Protein AF-A0A6C0HGW9-F1 (afdb_monomer_lite)

Foldseek 3Di:
DDDDDDPDDDPDDPVVVVVVVVLVVLLVVLVVLAVDDSVRSSVVCVVLVSPSVLSSCVRVVHDSPPVVPPVPPQDPVNVVVVVVVVVVVVVVVVVVVVVVVVVVVVVVVVVVVVVVVVVVVVVVVVVVVVVVDDDDDDDDDDDDDDPPPDPDPDDDDDDDPDDDDD

Structure (mmCIF, N/CA/C/O backbone):
data_AF-A0A6C0HGW9-F1
#
_entry.id   AF-A0A6C0HGW9-F1
#
loop_
_atom_site.group_PDB
_atom_site.id
_atom_site.type_symbol
_atom_site.label_atom_id
_atom_site.label_alt_id
_atom_site.label_comp_id
_atom_site.label_asym_id
_atom_site.label_entity_id
_atom_site.label_seq_id
_atom_site.pdbx_PDB_ins_code
_atom_site.Cartn_x
_atom_site.Cartn_y
_atom_site.Cartn_z
_atom_site.occupancy
_atom_site.B_iso_or_equiv
_atom_site.auth_seq_id
_atom_site.auth_comp_id
_atom_site.auth_asym_id
_atom_site.auth_atom_id
_atom_site.pdbx_PDB_model_num
ATOM 1 N N . MET A 1 1 ? -55.243 21.181 -10.530 1.00 42.62 1 MET A N 1
ATOM 2 C CA . MET A 1 1 ? -53.885 21.719 -10.764 1.00 42.62 1 MET A CA 1
ATOM 3 C C . MET A 1 1 ? -52.992 20.664 -10.181 1.00 42.62 1 MET A C 1
ATOM 5 O O . MET A 1 1 ? -52.765 20.679 -8.982 1.00 42.62 1 MET A O 1
ATOM 9 N N . ASP A 1 2 ? -52.651 19.679 -11.001 1.00 40.34 2 ASP A N 1
ATOM 10 C CA . ASP A 1 2 ? -52.053 18.441 -10.525 1.00 40.34 2 ASP A CA 1
ATOM 11 C C . ASP A 1 2 ? -50.609 18.381 -10.990 1.00 40.34 2 ASP A C 1
ATOM 13 O O . ASP A 1 2 ? -50.272 18.582 -12.159 1.00 40.34 2 ASP A O 1
ATOM 17 N N . GLU A 1 3 ? -49.779 18.236 -9.973 1.00 44.38 3 GLU A N 1
ATOM 18 C CA . GLU A 1 3 ? -48.349 18.421 -9.932 1.00 44.38 3 GLU A CA 1
ATOM 19 C C . GLU A 1 3 ? -47.648 17.324 -10.735 1.00 44.38 3 GLU A C 1
ATOM 21 O O . GLU A 1 3 ? -47.784 16.127 -10.484 1.00 44.38 3 GLU A O 1
ATOM 26 N N . LYS A 1 4 ? -46.890 17.752 -11.742 1.00 46.84 4 LYS A N 1
ATOM 27 C CA . LYS A 1 4 ? -46.019 16.902 -12.543 1.00 46.84 4 LYS A CA 1
ATOM 28 C C . LYS A 1 4 ? -44.744 16.628 -11.743 1.00 46.84 4 LYS A C 1
ATOM 30 O O . LYS A 1 4 ? -43.786 17.386 -11.849 1.00 46.84 4 LYS A O 1
ATOM 35 N N . THR A 1 5 ? -44.706 15.546 -10.973 1.00 37.22 5 THR A N 1
ATOM 36 C CA . THR A 1 5 ? -43.445 15.003 -10.449 1.00 37.22 5 THR A CA 1
ATOM 37 C C . THR A 1 5 ? -42.914 13.953 -11.420 1.00 37.22 5 THR A C 1
ATOM 39 O O . THR A 1 5 ? -43.227 12.767 -11.367 1.00 37.22 5 THR A O 1
ATOM 42 N N . THR A 1 6 ? -42.110 14.429 -12.370 1.00 38.75 6 THR A N 1
ATOM 43 C CA . THR A 1 6 ? -41.232 13.585 -13.180 1.00 38.75 6 THR A CA 1
ATOM 44 C C . THR A 1 6 ? -40.223 12.917 -12.242 1.00 38.75 6 THR A C 1
ATOM 46 O O . THR A 1 6 ? -39.283 13.553 -11.772 1.00 38.75 6 THR A O 1
ATOM 49 N N . THR A 1 7 ? -40.419 11.635 -11.949 1.00 45.56 7 THR A N 1
ATOM 50 C CA . THR A 1 7 ? -39.423 10.773 -11.309 1.00 45.56 7 THR A CA 1
ATOM 51 C C . THR A 1 7 ? -38.348 10.405 -12.330 1.00 45.56 7 THR A C 1
ATOM 53 O O . THR A 1 7 ? -38.386 9.351 -12.963 1.00 45.56 7 THR A O 1
ATOM 56 N N . GLU A 1 8 ? -37.372 11.291 -12.519 1.00 44.34 8 GLU A N 1
ATOM 57 C CA . GLU A 1 8 ? -36.122 10.914 -13.175 1.00 44.34 8 GLU A CA 1
ATOM 58 C C . GLU A 1 8 ? -35.312 10.058 -12.197 1.00 44.34 8 GLU A C 1
ATOM 60 O O . GLU A 1 8 ? -34.816 10.546 -11.186 1.00 44.34 8 GLU A O 1
ATOM 65 N N . ASN A 1 9 ? -35.226 8.755 -12.470 1.00 55.56 9 ASN A N 1
ATOM 66 C CA . ASN A 1 9 ? -34.329 7.836 -11.777 1.00 55.56 9 ASN A CA 1
ATOM 67 C C . ASN A 1 9 ? -32.905 8.006 -12.338 1.00 55.56 9 ASN A C 1
ATOM 69 O O . ASN A 1 9 ? -32.648 7.526 -13.448 1.00 55.56 9 ASN A O 1
ATOM 73 N N . PRO A 1 10 ? -31.940 8.607 -11.616 1.00 61.59 10 PRO A N 1
ATOM 74 C CA . PRO A 1 10 ? -30.542 8.439 -11.967 1.00 61.59 10 PRO A CA 1
ATOM 75 C C . PRO A 1 10 ? -30.160 7.001 -11.614 1.00 61.59 10 PRO A C 1
ATOM 77 O O . PRO A 1 10 ? -30.260 6.575 -10.465 1.00 61.59 10 PRO A O 1
ATOM 80 N N . THR A 1 11 ? -29.749 6.220 -12.608 1.00 63.94 11 THR A N 1
ATOM 81 C CA . THR A 1 11 ? -29.260 4.860 -12.367 1.00 63.94 11 THR A CA 1
ATOM 82 C C . THR A 1 11 ? -27.917 4.983 -11.644 1.00 63.94 11 THR A C 1
ATOM 84 O O . THR A 1 11 ? -26.890 5.181 -12.289 1.00 63.94 11 THR A O 1
ATOM 87 N N . LEU A 1 12 ? -27.925 4.950 -10.304 1.00 62.34 12 LEU A N 1
ATOM 88 C CA . LEU A 1 12 ? -26.701 4.985 -9.497 1.00 62.34 12 LEU A CA 1
ATOM 89 C C . LEU A 1 12 ? -25.771 3.851 -9.935 1.00 62.34 12 LEU A C 1
ATOM 91 O O . LEU A 1 12 ? -26.236 2.745 -10.227 1.00 62.34 12 LEU A O 1
ATOM 95 N N . SER A 1 13 ? -24.462 4.099 -9.960 1.00 78.75 13 SER A N 1
ATOM 96 C CA . SER A 1 13 ? -23.492 3.072 -10.330 1.00 78.75 13 SER A CA 1
ATOM 97 C C . SER A 1 13 ? -23.573 1.878 -9.371 1.00 78.75 13 SER A C 1
ATOM 99 O O . SER A 1 13 ? -23.889 2.022 -8.188 1.00 78.75 13 SER A O 1
ATOM 101 N N . LEU A 1 14 ? -23.246 0.676 -9.856 1.00 80.38 14 LEU A N 1
ATOM 102 C CA . LEU A 1 14 ? -23.278 -0.557 -9.056 1.00 80.38 14 LEU A CA 1
ATOM 103 C C . LEU A 1 14 ? -22.515 -0.418 -7.724 1.00 80.38 14 LEU A C 1
ATOM 105 O O . LEU A 1 14 ? -22.950 -0.928 -6.692 1.00 80.38 14 LEU A O 1
ATOM 109 N N . LYS A 1 15 ? -21.396 0.314 -7.738 1.00 78.88 15 LYS A N 1
ATOM 110 C CA . LYS A 1 15 ? -20.574 0.574 -6.552 1.00 78.88 15 LYS A CA 1
ATOM 111 C C . LYS A 1 15 ? -21.299 1.455 -5.529 1.00 78.88 15 LYS A C 1
ATOM 113 O O . LYS A 1 15 ? -21.233 1.184 -4.333 1.00 78.88 15 LYS A O 1
ATOM 118 N N . GLU A 1 16 ? -22.010 2.480 -5.988 1.00 82.88 16 GLU A N 1
ATOM 119 C CA . GLU A 1 16 ? -22.795 3.365 -5.121 1.00 82.88 16 GLU A CA 1
ATOM 120 C C . GLU A 1 16 ? -24.008 2.638 -4.532 1.00 82.88 16 GLU A C 1
ATOM 122 O O . GLU A 1 16 ? -24.286 2.785 -3.344 1.00 82.88 16 GLU A O 1
ATOM 127 N N . GLN A 1 17 ? -24.672 1.780 -5.314 1.00 81.75 17 GLN A N 1
ATOM 128 C CA . GLN A 1 17 ? -25.779 0.949 -4.827 1.00 81.75 17 GLN A CA 1
ATOM 129 C C . GLN A 1 17 ? -25.323 -0.013 -3.721 1.00 81.75 17 GLN A C 1
ATOM 131 O O . GLN A 1 17 ? -25.972 -0.123 -2.682 1.00 81.75 17 GLN A O 1
ATOM 136 N N . GLN A 1 18 ? -24.174 -0.672 -3.899 1.00 85.50 18 GLN A N 1
ATOM 137 C CA . GLN A 1 18 ? -23.588 -1.542 -2.873 1.00 85.50 18 GLN A CA 1
ATOM 138 C C . GLN A 1 18 ? -23.264 -0.773 -1.589 1.00 85.50 18 GLN A C 1
ATOM 140 O O . GLN A 1 18 ? -23.532 -1.255 -0.488 1.00 85.50 18 GLN A O 1
ATOM 145 N N . GLN A 1 19 ? -22.722 0.438 -1.723 1.00 86.62 19 GLN A N 1
ATOM 146 C CA . GLN A 1 19 ? -22.378 1.280 -0.584 1.00 86.62 19 GLN A CA 1
ATOM 147 C C . GLN A 1 19 ? -23.621 1.782 0.163 1.00 86.62 19 GLN A C 1
ATOM 149 O O . GLN A 1 19 ? -23.614 1.816 1.395 1.00 86.62 19 GLN A O 1
ATOM 154 N N . LEU A 1 20 ? -24.689 2.116 -0.566 1.00 88.44 20 LEU A N 1
ATOM 155 C CA . LEU A 1 20 ? -25.975 2.507 0.004 1.00 88.44 20 LEU A CA 1
ATOM 156 C C . LEU A 1 20 ? -26.636 1.338 0.743 1.00 88.44 20 LEU A C 1
ATOM 158 O O . LEU A 1 20 ? -27.055 1.499 1.887 1.00 88.44 20 LEU A O 1
ATOM 162 N N . ASN A 1 21 ? -26.652 0.149 0.137 1.00 90.69 21 ASN A N 1
ATOM 163 C CA . ASN A 1 21 ? -27.185 -1.064 0.760 1.00 90.69 21 ASN A CA 1
ATOM 164 C C . ASN A 1 21 ? -26.429 -1.419 2.043 1.00 90.69 21 ASN A C 1
ATOM 166 O O . ASN A 1 21 ? -27.044 -1.725 3.062 1.00 90.69 21 ASN A O 1
ATOM 170 N N . TYR A 1 22 ? -25.098 -1.322 2.014 1.00 92.06 22 TYR A N 1
ATOM 171 C CA . TYR A 1 22 ? -24.269 -1.535 3.195 1.00 92.06 22 TYR A CA 1
ATOM 172 C C . TYR A 1 22 ? -24.590 -0.528 4.306 1.00 92.06 22 TYR A C 1
ATOM 174 O O . TYR A 1 22 ? -24.765 -0.914 5.458 1.00 92.06 22 TYR A O 1
ATOM 182 N N . LEU A 1 23 ? -24.716 0.760 3.973 1.00 90.69 23 LEU A N 1
ATOM 183 C CA . LEU A 1 23 ? -25.021 1.796 4.960 1.00 90.69 23 LEU A CA 1
ATOM 184 C C . LEU A 1 23 ? -26.425 1.629 5.560 1.00 90.69 23 LEU A C 1
ATOM 186 O O . LEU A 1 23 ? -26.583 1.756 6.772 1.00 90.69 23 LEU A O 1
ATOM 190 N N . ASN A 1 24 ? -27.415 1.292 4.730 1.00 92.50 24 ASN A N 1
ATOM 191 C CA . ASN A 1 24 ? -28.775 0.995 5.177 1.00 92.50 24 ASN A CA 1
ATOM 192 C C . ASN A 1 24 ? -28.804 -0.209 6.119 1.00 92.50 24 ASN A C 1
ATOM 194 O O . ASN A 1 24 ? -29.422 -0.136 7.173 1.00 92.50 24 ASN A O 1
ATOM 198 N N . HIS A 1 25 ? -28.063 -1.271 5.801 1.00 93.38 25 HIS A N 1
ATOM 199 C CA . HIS A 1 25 ? -27.966 -2.437 6.673 1.00 93.38 25 HIS A CA 1
ATOM 200 C C . HIS A 1 25 ? -27.399 -2.089 8.058 1.00 93.38 25 HIS A C 1
ATOM 202 O O . HIS A 1 25 ? -27.952 -2.505 9.074 1.00 93.38 25 HIS A O 1
ATOM 208 N N . LEU A 1 26 ? -26.327 -1.289 8.119 1.00 92.44 26 LEU A N 1
ATOM 209 C CA . LEU A 1 26 ? -25.745 -0.860 9.395 1.00 92.44 26 LEU A CA 1
ATOM 210 C C . LEU A 1 26 ? -26.710 0.013 10.206 1.00 92.44 26 LEU A C 1
ATOM 212 O O . LEU A 1 26 ? -26.825 -0.154 11.420 1.00 92.44 26 LEU A O 1
ATOM 216 N N . LYS A 1 27 ? -27.406 0.931 9.531 1.00 93.88 27 LYS A N 1
ATOM 217 C CA . LYS A 1 27 ? -28.423 1.802 10.127 1.00 93.88 27 LYS A CA 1
ATOM 218 C C . LYS A 1 27 ? -29.552 0.983 10.751 1.00 93.88 27 LYS A C 1
ATOM 220 O O . LYS A 1 27 ? -29.884 1.208 11.911 1.00 93.88 27 LYS A O 1
ATOM 225 N N . ASP A 1 28 ? -30.072 -0.003 10.025 1.00 94.06 28 ASP A N 1
ATOM 226 C CA . ASP A 1 28 ? -31.147 -0.871 10.508 1.00 94.06 28 ASP A CA 1
ATOM 227 C C . ASP A 1 28 ? -30.724 -1.671 11.745 1.00 94.06 28 ASP A C 1
ATOM 229 O O . ASP A 1 28 ? -31.531 -1.886 12.648 1.00 94.06 28 ASP A O 1
ATOM 233 N N . ILE A 1 29 ? -29.460 -2.103 11.819 1.00 93.56 29 ILE A N 1
ATOM 234 C CA . ILE A 1 29 ? -28.943 -2.775 13.016 1.00 93.56 29 ILE A CA 1
ATOM 235 C C . ILE A 1 29 ? -28.938 -1.808 14.201 1.00 93.56 29 ILE A C 1
ATOM 237 O O . ILE A 1 29 ? -29.437 -2.172 15.262 1.00 93.56 29 ILE A O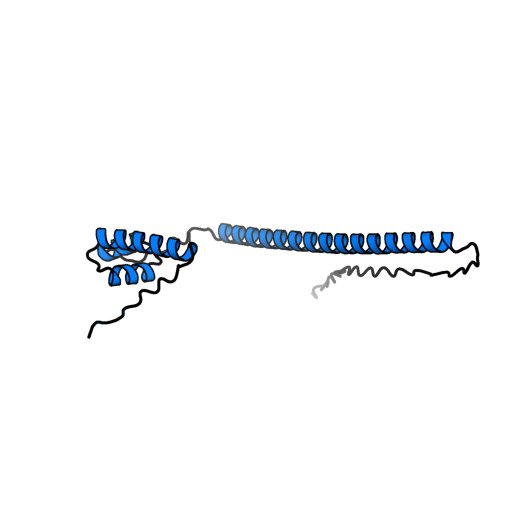 1
ATOM 241 N N . VAL A 1 30 ? -28.425 -0.585 14.033 1.00 93.38 30 VAL A N 1
ATOM 242 C CA . VAL A 1 30 ? -28.400 0.421 15.110 1.00 93.38 30 VAL A CA 1
ATOM 243 C C . VAL A 1 30 ? -29.818 0.709 15.606 1.00 93.38 30 VAL A C 1
ATOM 245 O O . VAL A 1 30 ? -30.072 0.566 16.795 1.00 93.38 30 VAL A O 1
ATOM 248 N N . MET A 1 31 ? -30.758 0.991 14.702 1.00 94.81 31 MET A N 1
ATOM 249 C CA . MET A 1 31 ? -32.156 1.293 15.048 1.00 94.81 31 MET A CA 1
ATOM 250 C C . MET A 1 31 ? -32.911 0.124 15.702 1.00 94.81 31 MET A C 1
ATOM 252 O O . MET A 1 31 ? -33.915 0.336 16.367 1.00 94.81 31 MET A O 1
ATOM 256 N N . ARG A 1 32 ? -32.476 -1.127 15.504 1.00 95.00 32 ARG A N 1
ATOM 257 C CA . ARG A 1 32 ? -33.060 -2.290 16.200 1.00 95.00 32 ARG A CA 1
ATOM 258 C C . ARG A 1 32 ? -32.516 -2.478 17.611 1.00 95.00 32 ARG A C 1
ATOM 260 O O . ARG A 1 32 ? -33.139 -3.181 18.398 1.00 95.00 32 ARG A O 1
ATOM 267 N N . GLN A 1 33 ? -31.321 -1.962 17.886 1.00 91.00 33 GLN A N 1
ATOM 268 C CA . GLN A 1 33 ? -30.630 -2.125 19.168 1.00 91.00 33 GLN A CA 1
ATOM 269 C C . GLN A 1 33 ? -30.726 -0.875 20.050 1.00 91.00 33 GLN A C 1
ATOM 271 O O . GLN A 1 33 ? -30.415 -0.944 21.237 1.00 91.00 33 GLN A O 1
ATOM 276 N N . THR A 1 34 ? -31.131 0.260 19.481 1.00 91.56 34 THR A N 1
ATOM 277 C CA . THR A 1 34 ? -31.274 1.542 20.169 1.00 91.56 34 THR A CA 1
ATOM 278 C C . THR A 1 34 ? -32.582 2.218 19.771 1.00 91.56 34 THR A C 1
ATOM 280 O O . THR A 1 34 ? -33.123 1.953 18.702 1.00 91.56 34 THR A O 1
ATOM 283 N N . ASP A 1 35 ? -33.052 3.162 20.585 1.00 93.69 35 ASP A N 1
ATOM 284 C CA . ASP A 1 35 ? -34.247 3.967 20.280 1.00 93.69 35 ASP A CA 1
ATOM 285 C C . ASP A 1 35 ? -33.936 5.166 19.357 1.00 93.69 35 ASP A C 1
ATOM 287 O O . ASP A 1 35 ? -34.593 6.208 19.405 1.00 93.69 35 ASP A O 1
ATOM 291 N N . TYR A 1 36 ? -32.886 5.071 18.535 1.00 93.31 36 TYR A N 1
ATOM 292 C CA . TYR A 1 36 ? -32.494 6.155 17.637 1.00 93.31 36 TYR A CA 1
ATOM 293 C C . TYR A 1 36 ? -33.392 6.227 16.402 1.00 93.31 36 TYR A C 1
ATOM 295 O O . TYR A 1 36 ? -33.710 5.218 15.775 1.00 93.31 36 TYR A O 1
ATOM 303 N N . SER A 1 37 ? -33.734 7.454 15.998 1.00 94.06 37 SER A N 1
ATOM 304 C CA . SER A 1 37 ? -34.333 7.701 14.688 1.00 94.06 37 SER A CA 1
ATOM 305 C C . SER A 1 37 ? -33.310 7.463 13.574 1.00 94.06 37 SER A C 1
ATOM 307 O O . SER A 1 37 ? -32.099 7.494 13.801 1.00 94.06 37 SER A O 1
ATOM 309 N N . GLU A 1 38 ? -33.792 7.260 12.350 1.00 91.06 38 GLU A N 1
ATOM 310 C CA . GLU A 1 38 ? -32.948 7.043 11.168 1.00 91.06 38 GLU A CA 1
ATOM 311 C C . GLU A 1 38 ? -31.871 8.128 10.997 1.00 91.06 38 GLU A C 1
ATOM 313 O O . GLU A 1 38 ? -30.702 7.823 10.744 1.00 91.06 38 GLU A O 1
ATOM 318 N N . GLU A 1 39 ? -32.240 9.390 11.210 1.00 92.31 39 GLU A N 1
ATOM 319 C CA . GLU A 1 39 ? -31.327 10.528 11.104 1.00 92.31 39 GLU A CA 1
ATOM 320 C C . GLU A 1 39 ? -30.225 10.483 12.173 1.00 92.31 39 GLU A C 1
ATOM 322 O O . GLU A 1 39 ? -29.045 10.693 11.875 1.00 92.31 39 GLU A O 1
ATOM 327 N N . VAL A 1 40 ? -30.593 10.142 13.413 1.00 92.00 40 VAL A N 1
ATOM 328 C CA . VAL A 1 40 ? -29.662 10.046 14.546 1.00 92.00 40 VAL A CA 1
ATOM 329 C C . VAL A 1 40 ? -28.740 8.837 14.390 1.00 92.00 40 VAL A C 1
ATOM 331 O O . VAL A 1 40 ? -27.535 8.950 14.618 1.00 92.00 40 VAL A O 1
ATOM 334 N N . ALA A 1 41 ? -29.266 7.700 13.930 1.00 91.69 41 ALA A N 1
ATOM 335 C CA . ALA A 1 41 ? -28.481 6.503 13.653 1.00 91.69 41 ALA A CA 1
ATOM 336 C C . ALA A 1 41 ? -27.422 6.765 12.569 1.00 91.69 41 ALA A C 1
ATOM 338 O O . ALA A 1 41 ? -26.266 6.366 12.722 1.00 91.69 41 ALA A O 1
ATOM 339 N N . LEU A 1 42 ? -27.770 7.498 11.504 1.00 90.94 42 LEU A N 1
ATOM 340 C CA . LEU A 1 42 ? -26.817 7.906 10.468 1.00 90.94 42 LEU A CA 1
ATOM 341 C C . LEU A 1 42 ? -25.754 8.878 10.990 1.00 90.94 42 LEU A C 1
ATOM 343 O O . LEU A 1 42 ? -24.582 8.748 10.625 1.00 90.94 42 LEU A O 1
ATOM 347 N N . ALA A 1 43 ? -26.135 9.837 11.837 1.00 91.06 43 ALA A N 1
ATOM 348 C CA . ALA A 1 43 ? -25.189 10.755 12.466 1.00 91.06 43 ALA A CA 1
ATOM 349 C C . ALA A 1 43 ? -24.186 9.999 13.356 1.00 91.06 43 ALA A C 1
ATOM 351 O O . ALA A 1 43 ? -22.975 10.173 13.204 1.00 91.06 43 ALA A O 1
ATOM 352 N N . LYS A 1 44 ? -24.671 9.072 14.192 1.00 87.94 44 LYS A N 1
ATOM 353 C CA . LYS A 1 44 ? -23.833 8.230 15.058 1.00 87.94 44 LYS A CA 1
ATOM 354 C C . LYS A 1 44 ? -22.951 7.263 14.269 1.00 87.94 44 LYS A C 1
ATOM 356 O O . LYS A 1 44 ? -21.777 7.099 14.585 1.00 87.94 44 LYS A O 1
ATOM 361 N N . LEU A 1 45 ? -23.443 6.687 13.174 1.00 89.81 45 LEU A N 1
ATOM 362 C CA . LEU A 1 45 ? -22.614 5.869 12.279 1.00 89.81 45 LEU A CA 1
ATOM 363 C C . LEU A 1 45 ? -21.459 6.656 11.652 1.00 89.81 45 LEU A C 1
ATOM 365 O O . LEU A 1 45 ? -20.392 6.084 11.427 1.00 89.81 45 LEU A O 1
ATOM 369 N N . LYS A 1 46 ? -21.641 7.952 11.376 1.00 87.44 46 LYS A N 1
ATOM 370 C CA . LYS A 1 46 ? -20.552 8.821 10.903 1.00 87.44 46 LYS A CA 1
ATOM 371 C C . LYS A 1 46 ? -19.559 9.137 12.022 1.00 87.44 46 LYS A C 1
ATOM 373 O O . LYS A 1 46 ? -18.360 9.036 11.791 1.00 87.44 46 LYS A O 1
ATOM 378 N N . GLU A 1 47 ? -20.050 9.467 13.213 1.00 86.75 47 GLU A N 1
ATOM 379 C CA . GLU A 1 47 ? -19.226 9.803 14.382 1.00 86.75 47 GLU A CA 1
ATOM 380 C C . GLU A 1 47 ? -18.344 8.625 14.833 1.00 86.75 47 GLU A C 1
ATOM 382 O O . GLU A 1 47 ? -17.154 8.794 15.088 1.00 86.75 47 GLU A O 1
ATOM 387 N N . HIS A 1 48 ? -18.888 7.407 14.832 1.00 83.69 48 HIS A N 1
ATOM 388 C CA . HIS A 1 48 ? -18.191 6.200 15.286 1.00 83.69 48 HIS A CA 1
ATOM 389 C C . HIS A 1 48 ? -17.518 5.406 14.157 1.00 83.69 48 HIS A C 1
ATOM 391 O O . HIS A 1 48 ? -17.246 4.216 14.315 1.00 83.69 48 HIS A O 1
ATOM 397 N N . ASN A 1 49 ? -17.263 6.019 12.994 1.00 86.31 49 ASN A N 1
ATOM 398 C CA . ASN A 1 49 ? -16.630 5.356 11.843 1.00 86.31 49 ASN A CA 1
ATOM 399 C C . ASN A 1 49 ? -17.276 4.003 11.467 1.00 86.31 49 ASN A C 1
ATOM 401 O O . ASN A 1 49 ? -16.583 3.063 11.077 1.00 86.31 49 ASN A O 1
ATOM 405 N N . LYS A 1 50 ? -18.610 3.915 11.550 1.00 86.81 50 LYS A N 1
ATOM 406 C CA . LYS A 1 50 ? -19.428 2.722 11.259 1.00 86.81 50 LYS A CA 1
ATOM 407 C C . LYS A 1 50 ? -19.251 1.547 12.234 1.00 86.81 50 LYS A C 1
ATOM 409 O O . LYS A 1 50 ? -19.680 0.440 11.916 1.00 86.81 50 LYS A O 1
ATOM 414 N N . ASP A 1 51 ? -18.667 1.765 13.412 1.00 87.62 51 ASP A N 1
ATOM 415 C CA . ASP A 1 51 ? -18.609 0.747 14.465 1.00 87.62 51 ASP A CA 1
ATOM 416 C C . ASP A 1 51 ? -19.901 0.729 15.293 1.00 87.62 51 ASP A C 1
ATOM 418 O O . ASP A 1 51 ? -20.091 1.512 16.226 1.00 87.62 51 ASP A O 1
ATOM 422 N N . ILE A 1 52 ? -20.785 -0.213 14.962 1.00 89.50 52 ILE A N 1
ATOM 423 C CA . ILE A 1 52 ? -22.066 -0.402 15.652 1.00 89.50 52 ILE A CA 1
ATOM 424 C C . ILE A 1 52 ? -21.863 -0.721 17.138 1.00 89.50 52 ILE A C 1
ATOM 426 O O . ILE A 1 52 ? -22.629 -0.258 17.980 1.00 89.50 52 ILE A O 1
ATOM 430 N N . THR A 1 53 ? -20.820 -1.476 17.483 1.00 87.88 53 THR A N 1
ATOM 431 C CA . THR A 1 53 ? -20.572 -1.909 18.866 1.00 87.88 53 THR A CA 1
ATOM 432 C C . THR A 1 53 ? -20.284 -0.715 19.763 1.00 87.88 53 THR A C 1
ATOM 434 O O . THR A 1 53 ? -20.773 -0.647 20.890 1.00 87.88 53 THR A O 1
ATOM 437 N N . SER A 1 54 ? -19.512 0.243 19.247 1.00 86.88 54 SER A N 1
ATOM 438 C CA . SER A 1 54 ? -19.217 1.495 19.939 1.00 86.88 54 SER A CA 1
ATOM 439 C C . SER A 1 54 ? -20.472 2.342 20.149 1.00 86.88 54 SER A C 1
ATOM 441 O O . SER A 1 54 ? -20.655 2.880 21.237 1.00 86.88 54 SER A O 1
ATOM 443 N N . ILE A 1 55 ? -21.360 2.408 19.150 1.00 88.81 55 ILE A N 1
ATOM 444 C CA . ILE A 1 55 ? -22.629 3.151 19.229 1.00 88.81 55 ILE A CA 1
ATOM 445 C C . ILE A 1 55 ? -23.563 2.530 20.272 1.00 88.81 55 ILE A C 1
ATOM 447 O O . ILE A 1 55 ? -24.099 3.234 21.122 1.00 88.81 55 ILE A O 1
ATOM 451 N N . VAL A 1 56 ? -23.738 1.205 20.242 1.00 89.25 56 VAL A N 1
ATOM 452 C CA . VAL A 1 56 ? -24.588 0.493 21.211 1.00 89.25 56 VAL A CA 1
ATOM 453 C C . VAL A 1 56 ? -24.017 0.624 22.623 1.00 89.25 56 VAL A C 1
ATOM 455 O O . VAL A 1 56 ? -24.761 0.863 23.570 1.00 89.25 56 VAL A O 1
ATOM 458 N N . ARG A 1 57 ? -22.690 0.539 22.783 1.00 87.44 57 ARG A N 1
ATOM 459 C CA . ARG A 1 57 ? -22.031 0.741 24.080 1.00 87.44 57 ARG A CA 1
ATOM 460 C C . ARG A 1 57 ? -22.252 2.152 24.623 1.00 87.44 57 ARG A C 1
ATOM 462 O O . ARG A 1 57 ? -22.531 2.276 25.812 1.00 87.44 57 ARG A O 1
ATOM 469 N N . GLU A 1 58 ? -22.139 3.174 23.776 1.00 87.56 58 GLU A N 1
ATOM 470 C CA . GLU A 1 58 ? -22.442 4.558 24.153 1.00 87.56 58 GLU A CA 1
ATOM 471 C C . GLU A 1 58 ? -23.901 4.707 24.588 1.00 87.56 58 GLU A C 1
ATOM 473 O O . GLU A 1 58 ? -24.175 5.263 25.650 1.00 87.56 58 GLU A O 1
ATOM 478 N N . PHE A 1 59 ? -24.835 4.158 23.808 1.00 89.69 59 PHE A N 1
ATOM 479 C CA . PHE A 1 59 ? -26.263 4.204 24.121 1.00 89.69 59 PHE A CA 1
ATOM 480 C C . PHE A 1 59 ? -26.585 3.543 25.470 1.00 89.69 59 PHE A C 1
ATOM 482 O O . PHE A 1 59 ? -27.403 4.049 26.233 1.00 89.69 59 PHE A O 1
ATOM 489 N N . MET A 1 60 ? -25.892 2.453 25.808 1.00 87.06 60 MET A N 1
ATOM 490 C CA . MET A 1 60 ? -26.018 1.761 27.096 1.00 87.06 60 MET A CA 1
ATOM 491 C C . MET A 1 60 ? -25.312 2.475 28.269 1.00 87.06 60 MET A C 1
ATOM 493 O O . MET A 1 60 ? -25.233 1.916 29.363 1.00 87.06 60 MET A O 1
ATOM 497 N N . GLY A 1 61 ? -24.777 3.686 28.071 1.00 82.44 61 GLY A N 1
ATOM 498 C CA . GLY A 1 61 ? -24.083 4.462 29.106 1.00 82.44 61 GLY A CA 1
ATOM 499 C C . GLY A 1 61 ? -22.632 4.034 29.359 1.00 82.44 61 GLY A C 1
ATOM 500 O O . GLY A 1 61 ? -22.020 4.459 30.340 1.00 82.44 61 GLY A O 1
ATOM 501 N N . GLY A 1 62 ? -22.061 3.188 28.497 1.00 76.31 62 GLY A N 1
ATOM 502 C CA . GLY A 1 62 ? -20.638 2.865 28.508 1.00 76.31 62 GLY A CA 1
ATOM 503 C C . GLY A 1 62 ? -19.807 3.978 27.865 1.00 76.31 62 GLY A C 1
ATOM 504 O O . GLY A 1 62 ? -20.261 4.662 26.955 1.00 76.31 62 GLY A O 1
ATOM 505 N N . SER A 1 63 ? -18.558 4.155 28.303 1.00 68.69 63 SER A N 1
ATOM 506 C CA . SER A 1 63 ? -17.660 5.124 27.663 1.00 68.69 63 SER A CA 1
ATOM 507 C C . SER A 1 63 ? -17.378 4.725 26.205 1.00 68.69 63 SER A C 1
ATOM 509 O O . SER A 1 63 ? -16.907 3.615 25.933 1.00 68.69 63 SER A O 1
ATOM 511 N N . THR A 1 64 ? -17.648 5.654 25.283 1.00 59.88 64 THR A N 1
ATOM 512 C CA . THR A 1 64 ? -17.426 5.580 23.825 1.00 59.88 64 THR A CA 1
ATOM 513 C C . THR A 1 64 ? -15.965 5.435 23.427 1.00 59.88 64 THR A C 1
ATOM 515 O O . THR A 1 64 ? -15.656 5.126 22.276 1.00 59.88 64 THR A O 1
ATOM 518 N N . THR A 1 65 ? -15.035 5.637 24.359 1.00 58.94 65 THR A N 1
ATOM 519 C CA . THR A 1 65 ? -13.612 5.528 24.074 1.00 58.94 65 THR A CA 1
ATOM 520 C C . THR A 1 65 ? -13.241 4.058 23.891 1.00 58.94 65 THR A C 1
ATOM 522 O O . THR A 1 65 ? -12.648 3.419 24.761 1.00 58.94 65 THR A O 1
ATOM 525 N N . VAL A 1 66 ? -13.527 3.506 22.711 1.00 59.53 66 VAL A N 1
ATOM 526 C CA . VAL A 1 66 ? -12.684 2.466 22.137 1.00 59.53 66 VAL A CA 1
ATOM 527 C C . VAL A 1 66 ? -11.361 3.158 21.866 1.00 59.53 66 VAL A C 1
ATOM 529 O O . VAL A 1 66 ? -11.087 3.652 20.776 1.00 59.53 66 VAL A O 1
ATOM 532 N N . GLN A 1 67 ? -10.539 3.235 22.914 1.00 54.50 67 GLN A N 1
ATOM 533 C CA . GLN A 1 67 ? -9.103 3.314 22.757 1.00 54.50 67 GLN A CA 1
ATOM 534 C C . GLN A 1 67 ? -8.795 2.192 21.774 1.00 54.50 67 GLN A C 1
ATOM 536 O O . GLN A 1 67 ? -8.892 1.012 22.131 1.00 54.50 67 GLN A O 1
ATOM 541 N N . LYS A 1 68 ? -8.525 2.540 20.508 1.00 56.53 68 LYS A N 1
ATOM 542 C CA . LYS A 1 68 ? -7.853 1.628 19.589 1.00 56.53 68 LYS A CA 1
ATOM 543 C C . LYS A 1 68 ? -6.729 1.074 20.441 1.00 56.53 68 LYS A C 1
ATOM 545 O O . LYS A 1 68 ? -5.945 1.875 20.950 1.00 56.53 68 LYS A O 1
ATOM 550 N N . LYS A 1 69 ? -6.726 -0.234 20.719 1.00 53.62 69 LYS A N 1
ATOM 551 C CA . LYS A 1 69 ? -5.594 -0.850 21.402 1.00 53.62 69 LYS A CA 1
ATOM 552 C C . LYS A 1 69 ? -4.423 -0.627 20.459 1.00 53.62 69 LYS A C 1
ATOM 554 O O . LYS A 1 69 ? -4.198 -1.386 19.527 1.00 53.62 69 LYS A O 1
ATOM 559 N N . VAL A 1 70 ? -3.755 0.508 20.617 1.00 56.72 70 VAL A N 1
ATOM 560 C CA . VAL A 1 70 ? -2.369 0.640 20.252 1.00 56.72 70 VAL A CA 1
ATOM 561 C C . VAL A 1 70 ? -1.763 -0.432 21.124 1.00 56.72 70 VAL A C 1
ATOM 563 O O . VAL A 1 70 ? -1.878 -0.356 22.346 1.00 56.72 70 VAL A O 1
ATOM 566 N N . ASP A 1 71 ? -1.264 -1.496 20.508 1.00 60.44 71 ASP A N 1
ATOM 567 C CA . ASP A 1 71 ? -0.459 -2.489 21.199 1.00 60.44 71 ASP A CA 1
ATOM 568 C C . ASP A 1 71 ? 0.791 -1.758 21.710 1.00 60.44 71 ASP A C 1
ATOM 570 O O . ASP A 1 71 ? 1.856 -1.782 21.100 1.00 60.44 71 ASP A O 1
ATOM 574 N N . SER A 1 72 ? 0.634 -1.006 22.798 1.00 60.59 72 SER A N 1
ATOM 575 C CA . SER A 1 72 ? 1.645 -0.139 23.395 1.00 60.59 72 SER A CA 1
ATOM 576 C C . SER A 1 72 ? 2.591 -0.932 24.288 1.00 60.59 72 SER A C 1
ATOM 578 O O . SER A 1 72 ? 3.485 -0.361 24.897 1.00 60.59 72 SER A O 1
ATOM 580 N N . ASN A 1 73 ? 2.425 -2.255 24.341 1.00 66.56 73 ASN A N 1
ATOM 581 C CA . ASN A 1 73 ? 3.316 -3.168 25.047 1.00 66.56 73 ASN A CA 1
ATOM 582 C C . ASN A 1 73 ? 4.454 -3.666 24.149 1.00 66.56 73 ASN A C 1
ATOM 584 O O . ASN A 1 73 ? 5.017 -4.733 24.396 1.00 66.56 73 ASN A O 1
ATOM 588 N N . LYS A 1 74 ? 4.804 -2.923 23.092 1.00 73.69 74 LYS A N 1
ATOM 589 C CA . LYS A 1 74 ? 6.043 -3.191 22.369 1.00 73.69 74 LYS A CA 1
ATOM 590 C C . LYS A 1 74 ? 7.205 -2.684 23.209 1.00 73.69 74 LYS A C 1
ATOM 592 O O . LYS A 1 74 ? 7.298 -1.498 23.509 1.00 73.69 74 LYS A O 1
ATOM 597 N N . SER A 1 75 ? 8.096 -3.596 23.590 1.00 88.88 75 SER A N 1
ATOM 598 C CA . SER A 1 75 ? 9.402 -3.210 24.127 1.00 88.88 75 SER A CA 1
ATOM 599 C C . SER A 1 75 ? 10.109 -2.298 23.119 1.00 88.88 75 SER A C 1
ATOM 601 O O . SER A 1 75 ? 9.953 -2.487 21.913 1.00 88.88 75 SER A O 1
ATOM 603 N N . VAL A 1 76 ? 10.930 -1.361 23.602 1.00 90.00 76 VAL A N 1
ATOM 604 C CA . VAL A 1 76 ? 11.774 -0.485 22.767 1.00 90.00 76 VAL A CA 1
ATOM 605 C C . VAL A 1 76 ? 12.485 -1.283 21.670 1.00 90.00 76 VAL A C 1
ATOM 607 O O . VAL A 1 76 ? 12.468 -0.894 20.507 1.00 90.00 76 VAL A O 1
ATOM 610 N N . ASN A 1 77 ? 12.999 -2.467 22.010 1.00 93.25 77 ASN A N 1
ATOM 611 C CA . ASN A 1 77 ? 13.669 -3.341 21.052 1.00 93.25 77 ASN A CA 1
ATOM 612 C C . ASN A 1 77 ? 12.727 -3.822 19.938 1.00 93.25 77 ASN A C 1
ATOM 614 O O . ASN A 1 77 ? 13.118 -3.850 18.779 1.00 93.25 77 ASN A O 1
ATOM 618 N N . GLN A 1 78 ? 11.477 -4.170 20.253 1.00 90.75 78 GLN A N 1
ATOM 619 C CA . GLN A 1 78 ? 10.497 -4.597 19.247 1.00 90.75 78 GLN A CA 1
ATOM 620 C C . GLN A 1 78 ? 10.141 -3.460 18.287 1.00 90.75 78 GLN A C 1
ATOM 622 O O . GLN A 1 78 ? 9.969 -3.707 17.094 1.00 90.75 78 GLN A O 1
ATOM 627 N N . THR A 1 79 ? 10.066 -2.227 18.794 1.00 90.69 79 THR A N 1
ATOM 628 C CA . THR A 1 79 ? 9.878 -1.032 17.963 1.00 90.69 79 THR A CA 1
ATOM 629 C C . THR A 1 79 ? 11.067 -0.844 17.024 1.00 90.69 79 THR A C 1
ATOM 631 O O . THR A 1 79 ? 10.861 -0.796 15.813 1.00 90.69 79 THR A O 1
ATOM 634 N N . ILE A 1 80 ? 12.297 -0.887 17.550 1.00 91.75 80 ILE A N 1
ATOM 635 C CA . ILE A 1 80 ? 13.530 -0.789 16.753 1.00 91.75 80 ILE A CA 1
ATOM 636 C C . ILE A 1 80 ? 13.556 -1.857 15.651 1.00 91.75 80 ILE A C 1
ATOM 638 O O . ILE A 1 80 ? 13.755 -1.539 14.481 1.00 91.75 80 ILE A O 1
ATOM 642 N N . TYR A 1 81 ? 13.283 -3.124 15.980 1.00 95.81 81 TYR A N 1
ATOM 643 C CA . TYR A 1 81 ? 13.256 -4.192 14.974 1.00 95.81 81 TYR A CA 1
ATOM 644 C C . TYR A 1 81 ? 12.155 -3.996 13.927 1.00 95.81 81 TYR A C 1
ATOM 646 O O . TYR A 1 81 ? 12.364 -4.308 12.754 1.00 95.81 81 TYR A O 1
ATOM 654 N N . SER A 1 82 ? 10.987 -3.480 14.322 1.00 93.81 82 SER A N 1
ATOM 655 C CA . SER A 1 82 ? 9.904 -3.198 13.375 1.00 93.81 82 SER A CA 1
ATOM 656 C C . SER A 1 82 ? 10.254 -2.068 12.405 1.00 93.81 82 SER A C 1
ATOM 658 O O . SER A 1 82 ? 9.925 -2.158 11.221 1.00 93.81 82 SER A O 1
ATOM 660 N N . GLU A 1 83 ? 10.979 -1.054 12.874 1.00 94.25 83 GLU A N 1
ATOM 661 C CA . GLU A 1 83 ? 11.470 0.039 12.036 1.00 94.25 83 GLU A CA 1
ATOM 662 C C . GLU A 1 83 ? 12.563 -0.437 11.080 1.00 94.25 83 GLU A C 1
ATOM 664 O O . GLU A 1 83 ? 12.477 -0.165 9.885 1.00 94.25 83 GLU A O 1
ATOM 669 N N . ILE A 1 84 ? 13.528 -1.229 11.564 1.00 95.88 84 ILE A N 1
ATOM 670 C CA . ILE A 1 84 ? 14.578 -1.817 10.717 1.00 95.88 84 ILE A CA 1
ATOM 671 C C . ILE A 1 84 ? 13.957 -2.659 9.599 1.00 95.88 84 ILE A C 1
ATOM 673 O O . ILE A 1 84 ? 14.340 -2.513 8.439 1.00 95.88 84 ILE A O 1
ATOM 677 N N . ARG A 1 85 ? 12.970 -3.508 9.917 1.00 95.31 85 ARG A N 1
ATOM 678 C CA . ARG A 1 85 ? 12.272 -4.311 8.903 1.00 95.31 85 ARG A CA 1
ATOM 679 C C . ARG A 1 85 ? 11.547 -3.425 7.894 1.00 95.31 85 ARG A C 1
ATOM 681 O O . ARG A 1 85 ? 11.721 -3.618 6.700 1.00 95.31 85 ARG A O 1
ATOM 688 N N . SER A 1 86 ? 10.806 -2.424 8.361 1.00 96.38 86 SER A N 1
ATOM 689 C CA . SER A 1 86 ? 10.078 -1.508 7.472 1.00 96.38 86 SER A CA 1
ATOM 690 C C . SER A 1 86 ? 11.025 -0.754 6.530 1.00 96.38 86 SER A C 1
ATOM 692 O O . SER A 1 86 ? 10.730 -0.582 5.346 1.00 96.38 86 SER A O 1
ATOM 694 N N . PHE A 1 87 ? 12.190 -0.342 7.037 1.00 97.31 87 PHE A N 1
ATOM 695 C CA . PHE A 1 87 ? 13.237 0.289 6.241 1.00 97.31 87 PHE A CA 1
ATOM 696 C C . PHE A 1 87 ? 13.804 -0.667 5.184 1.00 97.31 87 PHE A C 1
ATOM 698 O O . PHE A 1 87 ? 13.888 -0.300 4.012 1.00 97.31 87 PHE A O 1
ATOM 705 N N . MET A 1 88 ? 14.141 -1.900 5.572 1.00 97.06 88 MET A N 1
ATOM 706 C CA . MET A 1 88 ? 14.650 -2.916 4.647 1.00 97.06 88 MET A CA 1
ATOM 707 C C . MET A 1 88 ? 13.628 -3.286 3.572 1.00 97.06 88 MET A C 1
ATOM 709 O O . MET A 1 88 ? 13.988 -3.347 2.399 1.00 97.06 88 MET A O 1
ATOM 713 N N . ASP A 1 89 ? 12.363 -3.466 3.946 1.00 97.12 89 ASP A N 1
ATOM 714 C CA . ASP A 1 89 ? 11.281 -3.793 3.015 1.00 97.12 89 ASP A CA 1
ATOM 715 C C . ASP A 1 89 ? 11.098 -2.670 1.982 1.00 97.12 89 ASP A C 1
ATOM 717 O O . ASP A 1 89 ? 10.986 -2.920 0.780 1.00 97.12 89 ASP A O 1
ATOM 721 N N . THR A 1 90 ? 11.156 -1.414 2.434 1.00 97.25 90 THR A N 1
ATOM 722 C CA . THR A 1 90 ? 11.085 -0.239 1.553 1.00 97.25 90 THR A CA 1
ATOM 723 C C . THR A 1 90 ? 12.289 -0.171 0.612 1.00 97.25 90 THR A C 1
ATOM 725 O O . THR A 1 90 ? 12.129 0.044 -0.592 1.00 97.25 90 THR A O 1
ATOM 728 N N . ALA A 1 91 ? 13.498 -0.386 1.136 1.00 96.94 91 ALA A N 1
ATOM 729 C CA . ALA A 1 91 ? 14.721 -0.381 0.342 1.00 96.94 91 ALA A CA 1
ATOM 730 C C . ALA A 1 91 ? 14.706 -1.490 -0.723 1.00 96.94 91 ALA A C 1
ATOM 732 O O . ALA A 1 91 ? 14.958 -1.210 -1.897 1.00 96.94 91 ALA A O 1
ATOM 733 N N . ALA A 1 92 ? 14.334 -2.717 -0.350 1.00 97.44 92 ALA A N 1
ATOM 734 C CA . ALA A 1 92 ? 14.228 -3.849 -1.266 1.00 97.44 92 ALA A CA 1
ATOM 735 C C . ALA A 1 92 ? 13.206 -3.584 -2.381 1.00 97.44 92 ALA A C 1
ATOM 737 O O . ALA A 1 92 ? 13.540 -3.705 -3.560 1.00 97.44 92 ALA A O 1
ATOM 738 N N . ALA A 1 93 ? 12.004 -3.115 -2.029 1.00 96.81 93 ALA A N 1
ATOM 739 C CA . ALA A 1 93 ? 10.974 -2.770 -3.006 1.00 96.81 93 ALA A CA 1
ATOM 740 C C . ALA A 1 93 ? 11.445 -1.676 -3.981 1.00 96.81 93 ALA A C 1
ATOM 742 O O . ALA A 1 93 ? 11.210 -1.764 -5.190 1.00 96.81 93 ALA A O 1
ATOM 743 N N . SER A 1 94 ? 12.149 -0.657 -3.476 1.00 96.19 94 SER A N 1
ATOM 744 C CA . SER A 1 94 ? 12.701 0.419 -4.306 1.00 96.19 94 SER A CA 1
ATOM 745 C C . SER A 1 94 ? 13.771 -0.087 -5.284 1.00 96.19 94 SER A C 1
ATOM 747 O O . SER A 1 94 ? 13.766 0.289 -6.460 1.00 96.19 94 SER A O 1
ATOM 749 N N . TYR A 1 95 ? 14.644 -0.991 -4.829 1.00 97.69 95 TYR A N 1
ATOM 750 C CA . TYR A 1 95 ? 15.693 -1.591 -5.644 1.00 97.69 95 TYR A CA 1
ATOM 751 C C . TYR A 1 95 ? 15.108 -2.472 -6.751 1.00 97.69 95 TYR A C 1
ATOM 753 O O . TYR A 1 95 ? 15.477 -2.322 -7.916 1.00 97.69 95 TYR A O 1
ATOM 761 N N . GLU A 1 96 ? 14.150 -3.339 -6.421 1.00 97.25 96 GLU A N 1
ATOM 762 C CA . GLU A 1 96 ? 13.470 -4.186 -7.404 1.00 97.25 96 GLU A CA 1
ATOM 763 C C . GLU A 1 96 ? 12.722 -3.356 -8.452 1.00 97.25 96 GLU A C 1
ATOM 765 O O . GLU A 1 96 ? 12.810 -3.633 -9.653 1.00 97.25 96 GLU A O 1
ATOM 770 N N . ALA A 1 97 ? 12.024 -2.301 -8.022 1.00 97.38 97 ALA A N 1
ATOM 771 C CA . ALA A 1 97 ? 11.330 -1.394 -8.927 1.00 97.38 97 ALA A CA 1
ATOM 772 C C . ALA A 1 97 ? 12.303 -0.704 -9.895 1.00 97.38 97 ALA A C 1
ATOM 774 O O . ALA A 1 97 ? 12.027 -0.643 -11.100 1.00 97.38 97 ALA A O 1
ATOM 775 N N . LYS A 1 98 ? 13.448 -0.231 -9.386 1.00 97.25 98 LYS A N 1
ATOM 776 C CA . LYS A 1 98 ? 14.507 0.388 -10.189 1.00 97.25 98 LYS A CA 1
ATOM 777 C C . LYS A 1 98 ? 15.100 -0.606 -11.187 1.00 97.25 98 LYS A C 1
ATOM 779 O O . LYS A 1 98 ? 15.078 -0.335 -12.386 1.00 97.25 98 LYS A O 1
ATOM 784 N N . LYS A 1 99 ? 15.511 -1.790 -10.726 1.00 97.81 99 LYS A N 1
ATOM 785 C CA . LYS A 1 99 ? 16.065 -2.855 -11.576 1.00 97.81 99 LYS A CA 1
ATOM 786 C C . LYS A 1 99 ? 15.103 -3.235 -12.705 1.00 97.81 99 LYS A C 1
ATOM 788 O O . LYS A 1 99 ? 15.476 -3.246 -13.874 1.00 97.81 99 LYS A O 1
ATOM 793 N N . LYS A 1 100 ? 13.822 -3.437 -12.388 1.00 97.31 100 LYS A N 1
ATOM 794 C CA . LYS A 1 100 ? 12.791 -3.754 -13.388 1.00 97.31 100 LYS A CA 1
ATOM 795 C C . LYS A 1 100 ? 12.519 -2.596 -14.354 1.00 97.31 100 LYS A C 1
ATOM 797 O O . LYS A 1 100 ? 12.051 -2.813 -15.474 1.00 97.31 100 LYS A O 1
ATOM 802 N N . ALA A 1 101 ? 12.709 -1.345 -13.937 1.00 96.88 101 ALA A N 1
ATOM 803 C CA . ALA A 1 101 ? 12.599 -0.195 -14.833 1.00 96.88 101 ALA A CA 1
ATOM 804 C C . ALA A 1 101 ? 13.778 -0.140 -15.814 1.00 96.88 101 ALA A C 1
ATOM 806 O O . ALA A 1 101 ? 13.548 0.054 -17.009 1.00 96.88 101 ALA A O 1
ATOM 807 N N . GLU A 1 102 ? 14.995 -0.381 -15.327 1.00 96.88 102 GLU A N 1
ATOM 808 C CA . GLU A 1 102 ? 16.221 -0.442 -16.129 1.00 96.88 102 GLU A CA 1
ATOM 809 C C . GLU A 1 102 ? 16.168 -1.585 -17.148 1.00 96.88 102 GLU A C 1
ATOM 811 O O . GLU A 1 102 ? 16.352 -1.350 -18.341 1.00 96.88 102 GLU A O 1
ATOM 816 N N . GLU A 1 103 ? 15.795 -2.796 -16.728 1.00 97.31 103 GLU A N 1
ATOM 817 C CA . GLU A 1 103 ? 15.624 -3.945 -17.629 1.00 97.31 103 GLU A CA 1
ATOM 818 C C . GLU A 1 103 ? 14.599 -3.650 -18.733 1.00 97.31 103 GLU A C 1
ATOM 820 O O . GLU A 1 103 ? 14.847 -3.903 -19.912 1.00 97.31 103 GLU A O 1
ATOM 825 N N . ARG A 1 104 ? 13.460 -3.030 -18.388 1.00 97.06 104 ARG A N 1
ATOM 826 C CA . ARG A 1 104 ? 12.455 -2.612 -19.381 1.00 97.06 104 ARG A CA 1
ATOM 827 C C . ARG A 1 104 ? 12.986 -1.548 -20.339 1.00 97.06 104 ARG A C 1
ATOM 829 O O . ARG A 1 104 ? 12.609 -1.548 -21.509 1.00 97.06 104 ARG A O 1
ATOM 836 N N . GLN A 1 105 ? 13.811 -0.616 -19.867 1.00 95.62 105 GLN A N 1
ATOM 837 C CA . GLN A 1 105 ? 14.443 0.382 -20.731 1.00 95.62 105 GLN A CA 1
ATOM 838 C C . GLN A 1 105 ? 15.439 -0.269 -21.692 1.00 95.62 105 GLN A C 1
ATOM 840 O O . GLN A 1 105 ? 15.406 0.042 -22.881 1.00 95.62 105 GLN A O 1
ATOM 845 N N . GLN A 1 106 ? 16.273 -1.187 -21.205 1.00 96.31 106 GLN A N 1
ATOM 846 C CA . GLN A 1 106 ? 17.238 -1.918 -22.026 1.00 96.31 106 GLN A CA 1
ATOM 847 C C . GLN A 1 106 ? 16.539 -2.775 -23.080 1.00 96.31 106 GLN A C 1
ATOM 849 O O . GLN A 1 106 ? 16.898 -2.709 -24.251 1.00 96.31 106 GLN A O 1
ATOM 854 N N . GLN A 1 107 ? 15.486 -3.504 -22.705 1.00 96.44 107 GLN A N 1
ATOM 855 C CA . GLN A 1 107 ? 14.693 -4.292 -23.651 1.00 96.44 107 GLN A CA 1
ATOM 856 C C . GLN A 1 107 ? 14.086 -3.419 -24.753 1.00 96.44 107 GLN A C 1
ATOM 858 O O . GLN A 1 107 ? 14.175 -3.770 -25.927 1.00 96.44 107 GLN A O 1
ATOM 863 N N . ARG A 1 108 ? 13.526 -2.250 -24.410 1.00 96.19 108 ARG A N 1
ATOM 864 C CA . ARG A 1 108 ? 13.007 -1.308 -25.418 1.00 96.19 108 ARG A CA 1
ATOM 865 C C . ARG A 1 108 ? 14.100 -0.809 -26.361 1.00 96.19 108 ARG A C 1
ATOM 867 O O . ARG A 1 108 ? 13.871 -0.738 -27.564 1.00 96.19 108 ARG A O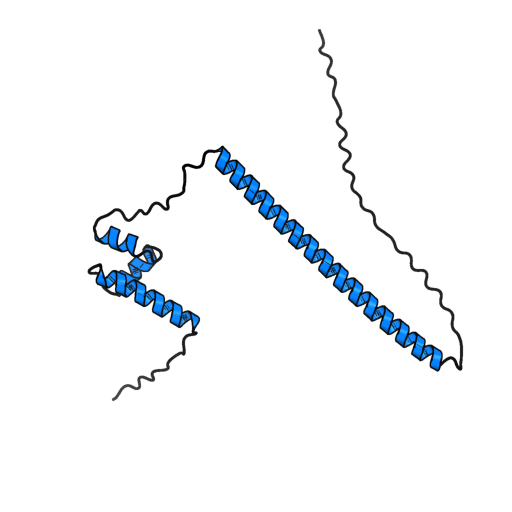 1
ATOM 874 N N . GLN A 1 109 ? 15.278 -0.479 -25.831 1.00 94.12 109 GLN A N 1
ATOM 875 C CA . GLN A 1 109 ? 16.415 -0.049 -26.648 1.00 94.12 109 GLN A CA 1
ATOM 876 C C . GLN A 1 109 ? 16.884 -1.165 -27.587 1.00 94.12 109 GLN A C 1
ATOM 878 O O . GLN A 1 109 ? 17.079 -0.921 -28.773 1.00 94.12 109 GLN A O 1
ATOM 883 N N . GLN A 1 110 ? 16.999 -2.398 -27.089 1.00 94.81 110 GLN A N 1
ATOM 884 C CA . GLN A 1 110 ? 17.382 -3.559 -27.896 1.00 94.81 110 GLN A CA 1
ATOM 885 C C . GLN A 1 110 ? 16.371 -3.828 -29.015 1.00 94.81 110 GLN A C 1
ATOM 887 O O . GLN A 1 110 ? 16.770 -3.991 -30.165 1.00 94.81 110 GLN A O 1
ATOM 892 N N . GLN A 1 111 ? 15.072 -3.796 -28.705 1.00 95.38 111 GLN A N 1
ATOM 893 C CA . GLN A 1 111 ? 14.010 -3.945 -29.704 1.00 95.38 111 GLN A CA 1
ATOM 894 C C . GLN A 1 111 ? 14.087 -2.863 -30.785 1.00 95.38 111 GLN A C 1
ATOM 896 O O . GLN A 1 111 ? 13.950 -3.164 -31.969 1.00 95.38 111 GLN A O 1
ATOM 901 N N . TYR A 1 112 ? 14.340 -1.611 -30.397 1.00 95.31 112 TYR A N 1
ATOM 902 C CA . TYR A 1 112 ? 14.519 -0.515 -31.345 1.00 95.31 112 TYR A CA 1
ATOM 903 C C . TYR A 1 112 ? 15.738 -0.734 -32.253 1.00 95.31 112 TYR A C 1
ATOM 905 O O . TYR A 1 112 ? 15.624 -0.635 -33.474 1.00 95.31 112 TYR A O 1
ATOM 913 N N . ILE A 1 113 ? 16.889 -1.100 -31.680 1.00 96.00 113 ILE A N 1
ATOM 914 C CA . ILE A 1 113 ? 18.113 -1.393 -32.440 1.00 96.00 113 ILE A CA 1
ATOM 915 C C . ILE A 1 113 ? 17.875 -2.544 -33.426 1.00 96.00 113 ILE A C 1
ATOM 917 O O . ILE A 1 113 ? 18.301 -2.467 -34.578 1.00 96.00 113 ILE A O 1
ATOM 921 N N . GLU A 1 114 ? 17.168 -3.594 -33.007 1.00 95.88 114 GLU A N 1
ATOM 922 C CA . GLU A 1 114 ? 16.846 -4.730 -33.869 1.00 95.88 114 GLU A CA 1
ATOM 923 C C . GLU A 1 114 ? 15.939 -4.325 -35.041 1.00 95.88 114 GLU A C 1
ATOM 925 O O . GLU A 1 114 ? 16.184 -4.734 -36.178 1.00 95.88 114 GLU A O 1
ATOM 930 N N . GLN A 1 115 ? 14.925 -3.487 -34.797 1.00 94.25 115 GLN A N 1
ATOM 931 C CA . GLN A 1 115 ? 14.060 -2.955 -35.855 1.00 94.25 115 GLN A CA 1
ATOM 932 C C . GLN A 1 115 ? 14.856 -2.131 -36.872 1.00 94.25 115 GLN A C 1
ATOM 934 O O . GLN A 1 115 ? 14.739 -2.363 -38.076 1.00 94.25 115 GLN A O 1
ATOM 939 N N . VAL A 1 116 ? 15.712 -1.220 -36.397 1.00 95.31 116 VAL A N 1
ATOM 940 C CA . VAL A 1 116 ? 16.585 -0.408 -37.259 1.00 95.31 116 VAL A CA 1
ATOM 941 C C . VAL A 1 116 ? 17.529 -1.298 -38.069 1.00 95.31 116 VAL A C 1
ATOM 943 O O . VAL A 1 116 ? 17.701 -1.081 -39.268 1.00 95.31 116 VAL A O 1
ATOM 946 N N . ARG A 1 117 ? 18.104 -2.337 -37.451 1.00 91.69 117 ARG A N 1
ATOM 947 C CA . ARG A 1 117 ? 18.986 -3.293 -38.130 1.00 91.69 117 ARG A CA 1
ATOM 948 C C . ARG A 1 117 ? 18.265 -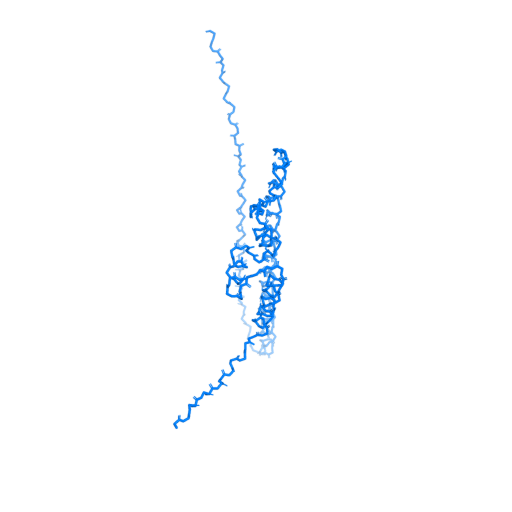4.045 -39.249 1.00 91.69 117 ARG A C 1
ATOM 950 O O . ARG A 1 117 ? 18.799 -4.114 -40.353 1.00 91.69 117 ARG A O 1
ATOM 957 N N . LYS A 1 118 ? 17.058 -4.562 -38.991 1.00 93.56 118 LYS A N 1
ATOM 958 C CA . LYS A 1 118 ? 16.242 -5.251 -40.007 1.00 93.56 118 LYS A CA 1
ATOM 959 C C . LYS A 1 118 ? 15.888 -4.329 -41.171 1.00 93.56 118 LYS A C 1
ATOM 961 O O . LYS A 1 118 ? 15.982 -4.746 -42.321 1.00 93.56 118 LYS A O 1
ATOM 966 N N . GLU A 1 119 ? 15.528 -3.077 -40.894 1.00 91.62 119 GLU A N 1
ATOM 967 C CA . GLU A 1 119 ? 15.244 -2.096 -41.948 1.00 91.62 119 GLU A CA 1
ATOM 968 C C . GLU A 1 119 ? 16.497 -1.773 -42.777 1.00 91.62 119 GLU A C 1
ATOM 970 O O . GLU A 1 119 ? 16.430 -1.700 -44.004 1.00 91.62 119 GLU A O 1
ATOM 975 N N . LEU A 1 120 ? 17.663 -1.651 -42.135 1.00 87.75 120 LEU A N 1
ATOM 976 C CA . LEU A 1 120 ? 18.935 -1.464 -42.833 1.00 87.75 120 LEU A CA 1
ATOM 977 C C . LEU A 1 120 ? 19.264 -2.664 -43.736 1.00 87.75 120 LEU A C 1
ATOM 979 O O . LEU A 1 120 ? 19.686 -2.479 -44.876 1.00 87.75 120 LEU A O 1
ATOM 983 N N . GLU A 1 121 ? 19.061 -3.890 -43.251 1.00 90.19 121 GLU A N 1
ATOM 984 C CA . GLU A 1 121 ? 19.253 -5.117 -44.032 1.00 90.19 121 GLU A CA 1
ATOM 985 C C . GLU A 1 121 ? 18.280 -5.188 -45.217 1.00 90.19 121 GLU A C 1
ATOM 987 O O . GLU A 1 121 ? 18.704 -5.483 -46.335 1.00 90.19 121 GLU A O 1
ATOM 992 N N . ARG A 1 122 ? 17.006 -4.824 -45.019 1.00 89.50 122 ARG A N 1
ATOM 993 C CA . ARG A 1 122 ? 16.008 -4.728 -46.096 1.00 89.50 122 ARG A CA 1
ATOM 994 C C . ARG A 1 122 ? 16.424 -3.712 -47.161 1.00 89.50 122 ARG A C 1
ATOM 996 O O . ARG A 1 122 ? 16.355 -4.008 -48.353 1.00 89.50 122 ARG A O 1
ATOM 1003 N 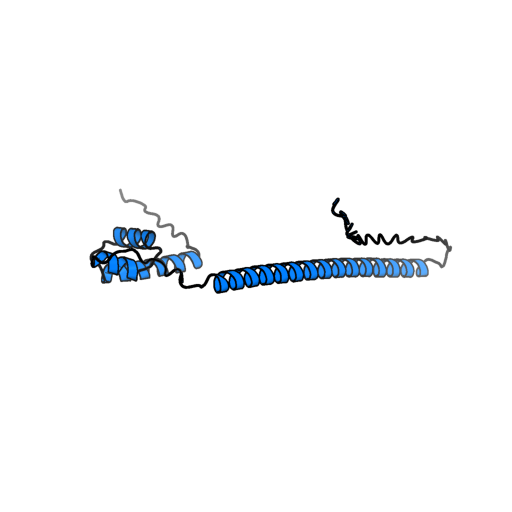N . ARG A 1 123 ? 16.896 -2.533 -46.742 1.00 80.00 123 ARG A N 1
ATOM 1004 C CA . ARG A 1 123 ? 17.432 -1.499 -47.642 1.00 80.00 123 ARG A CA 1
ATOM 1005 C C . ARG A 1 123 ? 18.654 -1.985 -48.416 1.00 80.00 123 ARG A C 1
ATOM 1007 O O . ARG A 1 123 ? 18.729 -1.743 -49.615 1.00 80.00 123 ARG A O 1
ATOM 1014 N N . LYS A 1 124 ? 19.579 -2.700 -47.768 1.00 80.06 124 LYS A N 1
ATOM 1015 C CA . LYS A 1 124 ? 20.739 -3.304 -48.441 1.00 80.06 124 LYS A CA 1
ATOM 1016 C C . LYS A 1 124 ? 20.314 -4.334 -49.488 1.00 80.06 124 LYS A C 1
ATOM 1018 O O . LYS A 1 124 ? 20.847 -4.312 -50.587 1.00 80.06 124 LYS A O 1
ATOM 1023 N N . GLN A 1 125 ? 19.344 -5.197 -49.187 1.00 76.94 125 GLN A N 1
ATOM 1024 C CA . GLN A 1 125 ? 18.839 -6.183 -50.153 1.00 76.94 125 GLN A CA 1
ATOM 1025 C C . GLN A 1 125 ? 18.159 -5.521 -51.359 1.00 76.94 125 GLN A C 1
ATOM 1027 O O . GLN A 1 125 ? 18.384 -5.947 -52.486 1.00 76.94 125 GLN A O 1
ATOM 1032 N N . LEU A 1 126 ? 17.388 -4.449 -51.139 1.00 67.56 126 LEU A N 1
ATOM 1033 C CA . LEU A 1 126 ? 16.827 -3.634 -52.224 1.00 67.56 126 LEU A CA 1
ATOM 1034 C C . LEU A 1 126 ? 17.925 -2.983 -53.079 1.00 67.56 126 LEU A C 1
ATOM 1036 O O . LEU A 1 126 ? 17.816 -2.990 -54.299 1.00 67.56 126 LEU A O 1
ATOM 1040 N N . ALA A 1 127 ? 18.996 -2.481 -52.457 1.00 64.12 127 ALA A N 1
ATOM 1041 C CA . ALA A 1 127 ? 20.131 -1.904 -53.176 1.00 64.12 127 ALA A CA 1
ATOM 1042 C C . ALA A 1 127 ? 20.910 -2.952 -53.999 1.00 64.12 127 ALA A C 1
ATOM 1044 O O . ALA A 1 127 ? 21.299 -2.665 -55.123 1.00 64.12 127 ALA A O 1
ATOM 1045 N N . VAL A 1 128 ? 21.075 -4.186 -53.501 1.00 55.66 128 VAL A N 1
ATOM 1046 C CA . VAL A 1 128 ? 21.747 -5.280 -54.238 1.00 55.66 128 VAL A CA 1
ATOM 1047 C C . VAL A 1 128 ? 20.976 -5.698 -55.500 1.00 55.66 128 VAL A C 1
ATOM 1049 O O . VAL A 1 128 ? 21.595 -6.117 -56.474 1.00 55.66 128 VAL A O 1
ATOM 1052 N N . VAL A 1 129 ? 19.647 -5.548 -55.527 1.00 51.31 129 VAL A N 1
ATOM 1053 C CA . VAL A 1 129 ? 18.834 -5.791 -56.737 1.00 51.31 129 VAL A CA 1
ATOM 1054 C C . VAL A 1 129 ? 19.015 -4.676 -57.782 1.00 51.31 129 VAL A C 1
ATOM 1056 O O . VAL A 1 129 ? 18.862 -4.934 -58.974 1.00 51.31 129 VAL A O 1
ATOM 1059 N N . ASP A 1 130 ? 19.404 -3.469 -57.362 1.00 47.53 130 ASP A N 1
ATOM 1060 C CA . ASP A 1 130 ? 19.615 -2.302 -58.235 1.00 47.53 130 ASP A CA 1
ATOM 1061 C C . ASP A 1 130 ? 21.085 -2.157 -58.699 1.00 47.53 130 ASP A C 1
ATOM 1063 O O . ASP A 1 130 ? 21.381 -1.554 -59.731 1.00 47.53 130 ASP A O 1
ATOM 1067 N N . SER A 1 131 ? 22.037 -2.812 -58.019 1.00 45.97 131 SER A N 1
ATOM 1068 C CA . SER A 1 131 ? 23.470 -2.838 -58.373 1.00 45.97 131 SER A CA 1
ATOM 1069 C C . SER A 1 131 ? 23.831 -3.710 -59.590 1.00 45.97 131 SER A C 1
ATOM 1071 O O . SER A 1 131 ? 24.979 -4.115 -59.753 1.00 45.97 131 SER A O 1
ATOM 1073 N N . SER A 1 132 ? 22.900 -3.870 -60.537 1.00 49.91 132 SER A N 1
ATOM 1074 C CA . SER A 1 132 ? 23.302 -3.909 -61.951 1.00 49.91 132 SER A CA 1
ATOM 1075 C C . SER A 1 132 ? 23.858 -2.551 -62.423 1.00 49.91 132 SER A C 1
ATOM 1077 O O . SER A 1 132 ? 24.296 -2.455 -63.564 1.00 49.91 132 SER A O 1
ATOM 1079 N N . ASN A 1 133 ? 23.884 -1.507 -61.578 1.00 52.44 133 ASN A N 1
ATOM 1080 C CA . ASN A 1 133 ? 24.688 -0.306 -61.802 1.00 52.44 133 ASN A CA 1
ATOM 1081 C C . ASN A 1 133 ? 25.169 0.372 -60.493 1.00 52.44 133 ASN A C 1
ATOM 1083 O O . ASN A 1 133 ? 24.370 0.846 -59.696 1.00 52.44 133 ASN A O 1
ATOM 1087 N N . VAL A 1 134 ? 26.502 0.487 -60.374 1.00 44.91 134 VAL A N 1
ATOM 1088 C CA . VAL A 1 134 ? 27.322 1.427 -59.567 1.00 44.91 134 VAL A CA 1
ATOM 1089 C C . VAL A 1 134 ? 27.427 1.208 -58.041 1.00 44.91 134 VAL A C 1
ATOM 1091 O O . VAL A 1 134 ? 26.506 1.464 -57.272 1.00 44.91 134 VAL A O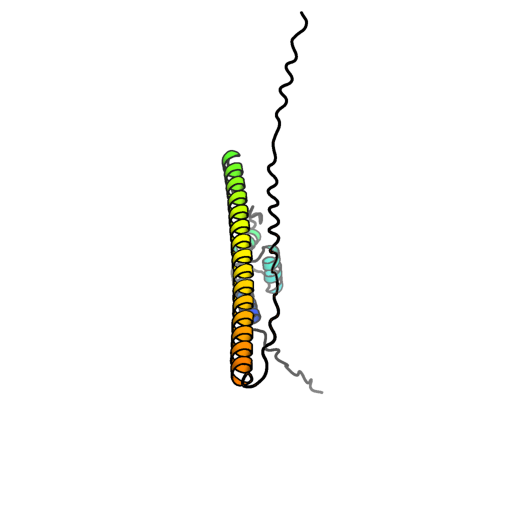 1
ATOM 1094 N N . GLU A 1 135 ? 28.634 0.828 -57.599 1.00 42.38 135 GLU A N 1
ATOM 1095 C CA . GLU A 1 135 ? 29.065 0.753 -56.194 1.00 42.38 135 GLU A CA 1
ATOM 1096 C C . GLU A 1 135 ? 29.495 2.130 -55.653 1.00 42.38 135 GLU A C 1
ATOM 1098 O O . GLU A 1 135 ? 30.311 2.820 -56.265 1.00 42.38 135 GLU A O 1
ATOM 1103 N N . ILE A 1 136 ? 29.019 2.508 -54.461 1.00 46.84 136 ILE A N 1
ATOM 1104 C CA . ILE A 1 136 ? 29.603 3.601 -53.667 1.00 46.84 136 ILE A CA 1
ATOM 1105 C C . ILE A 1 136 ? 29.956 3.053 -52.283 1.00 46.84 136 ILE A C 1
ATOM 1107 O O . ILE A 1 136 ? 29.082 2.675 -51.503 1.00 46.84 136 ILE A O 1
ATOM 1111 N N . HIS A 1 137 ? 31.253 3.024 -51.975 1.00 40.00 137 HIS A N 1
ATOM 1112 C CA . HIS A 1 137 ? 31.775 2.642 -50.666 1.00 40.00 137 HIS A CA 1
ATOM 1113 C C . HIS A 1 137 ? 31.749 3.868 -49.742 1.00 40.00 137 HIS A C 1
ATOM 1115 O O . HIS A 1 137 ? 32.361 4.891 -50.043 1.00 40.00 137 HIS A O 1
ATOM 1121 N N . THR A 1 138 ? 31.055 3.794 -48.607 1.00 50.22 138 THR A N 1
ATOM 1122 C CA . THR A 1 138 ? 31.154 4.818 -47.554 1.00 50.22 138 THR A CA 1
ATOM 1123 C C . THR A 1 138 ? 31.498 4.141 -46.238 1.00 50.22 138 THR A C 1
ATOM 1125 O O . THR A 1 138 ? 30.747 3.301 -45.744 1.00 50.22 138 THR A O 1
ATOM 1128 N N . THR A 1 139 ? 32.663 4.489 -45.699 1.00 42.31 139 THR A N 1
ATOM 1129 C CA . THR A 1 139 ? 33.163 4.005 -44.410 1.00 42.31 139 THR A CA 1
ATOM 1130 C C . THR A 1 139 ? 32.599 4.896 -43.306 1.00 42.31 139 THR A C 1
ATOM 1132 O O . THR A 1 139 ? 32.769 6.112 -43.354 1.00 42.31 139 THR A O 1
ATOM 1135 N N . ILE A 1 140 ? 31.898 4.302 -42.338 1.00 53.06 140 ILE A N 1
ATOM 1136 C CA . ILE A 1 140 ? 31.404 4.992 -41.141 1.00 53.06 140 ILE A CA 1
ATOM 1137 C C . ILE A 1 140 ? 32.173 4.428 -39.947 1.00 53.06 140 ILE A C 1
ATOM 1139 O O . ILE A 1 140 ? 31.952 3.278 -39.565 1.00 53.06 140 ILE A O 1
ATOM 1143 N N . ASP A 1 141 ? 33.055 5.236 -39.363 1.00 37.22 141 ASP A N 1
ATOM 1144 C CA . ASP A 1 141 ? 33.741 4.904 -38.114 1.00 37.22 141 ASP A CA 1
ATOM 1145 C C . ASP A 1 141 ? 32.803 5.178 -36.931 1.00 37.22 141 ASP A C 1
ATOM 1147 O O . ASP A 1 141 ? 32.421 6.318 -36.663 1.00 37.22 141 ASP A O 1
ATOM 1151 N N . VAL A 1 142 ? 32.403 4.118 -36.223 1.00 54.22 142 VAL A N 1
ATOM 1152 C CA . VAL A 1 142 ? 31.605 4.215 -34.992 1.00 54.22 142 VAL A CA 1
ATOM 1153 C C . VAL A 1 142 ? 32.558 4.264 -33.801 1.00 54.22 142 VAL A C 1
ATOM 1155 O O . VAL A 1 142 ? 33.086 3.239 -33.373 1.00 54.22 142 VAL A O 1
ATOM 1158 N N . THR A 1 143 ? 32.775 5.453 -33.242 1.00 41.31 143 THR A N 1
ATOM 1159 C CA . THR A 1 143 ? 33.447 5.614 -31.949 1.00 41.31 143 THR A CA 1
ATOM 1160 C C . THR A 1 143 ? 32.412 5.479 -30.835 1.00 41.31 143 THR A C 1
ATOM 1162 O O . THR A 1 143 ? 31.504 6.295 -30.693 1.00 41.31 143 THR A O 1
ATOM 1165 N N . THR A 1 144 ? 32.521 4.413 -30.041 1.00 49.59 144 THR A N 1
ATOM 1166 C CA . THR A 1 144 ? 31.675 4.227 -28.854 1.00 49.59 144 THR A CA 1
ATOM 1167 C C . THR A 1 144 ? 32.452 4.745 -27.649 1.00 49.59 144 THR A C 1
ATOM 1169 O O . THR A 1 144 ? 33.392 4.091 -27.203 1.00 49.59 144 THR A O 1
ATOM 1172 N N . THR A 1 145 ? 32.107 5.927 -27.139 1.00 43.09 145 THR A N 1
ATOM 1173 C CA . THR A 1 145 ? 32.669 6.432 -25.879 1.00 43.09 145 THR A CA 1
ATOM 1174 C C . THR A 1 145 ? 31.929 5.763 -24.725 1.00 43.09 145 THR A C 1
ATOM 1176 O O . THR A 1 145 ? 30.749 6.021 -24.501 1.00 43.09 145 THR A O 1
ATOM 1179 N N . THR A 1 146 ? 32.595 4.859 -24.012 1.00 50.81 146 THR A N 1
ATOM 1180 C CA . THR A 1 146 ? 32.098 4.316 -22.743 1.00 50.81 146 THR A CA 1
ATOM 1181 C C . THR A 1 146 ? 32.503 5.254 -21.610 1.00 50.81 146 THR A C 1
ATOM 1183 O O . THR A 1 146 ? 33.649 5.210 -21.164 1.00 50.81 146 THR A O 1
ATOM 1186 N N . ASP A 1 147 ? 31.576 6.085 -21.133 1.00 44.22 147 ASP A N 1
ATOM 1187 C CA . ASP A 1 147 ? 31.768 6.858 -19.902 1.00 44.22 147 ASP A CA 1
ATOM 1188 C C . ASP A 1 147 ? 31.689 5.915 -18.688 1.00 44.22 147 ASP A C 1
ATOM 1190 O O . ASP A 1 147 ? 30.609 5.554 -18.217 1.00 44.22 147 ASP A O 1
ATOM 1194 N N . VAL A 1 148 ? 32.848 5.489 -18.179 1.00 48.94 148 VAL A N 1
ATOM 1195 C CA . VAL A 1 148 ? 32.963 4.771 -16.900 1.00 48.94 148 VAL A CA 1
ATOM 1196 C C . VAL A 1 148 ? 33.191 5.800 -15.795 1.00 48.94 148 VAL A C 1
ATOM 1198 O O . VAL A 1 148 ? 34.322 6.078 -15.410 1.00 48.94 148 VAL A O 1
ATOM 1201 N N . ASN A 1 149 ? 32.111 6.373 -15.265 1.00 51.72 149 ASN A N 1
ATOM 1202 C CA . ASN A 1 149 ? 32.169 7.112 -14.002 1.00 51.72 149 ASN A CA 1
ATOM 1203 C C . ASN A 1 149 ? 32.042 6.127 -12.834 1.00 51.72 149 ASN A C 1
ATOM 1205 O O . ASN A 1 149 ? 30.964 5.934 -12.275 1.00 51.72 149 ASN A O 1
ATOM 1209 N N . THR A 1 150 ? 33.150 5.488 -12.460 1.00 53.38 150 THR A N 1
ATOM 1210 C CA . THR A 1 150 ? 33.294 4.872 -11.135 1.00 53.38 150 THR A CA 1
ATOM 1211 C C . THR A 1 150 ? 33.849 5.913 -10.171 1.00 53.38 150 THR A C 1
ATOM 1213 O O . THR A 1 150 ? 35.056 6.143 -10.135 1.00 53.38 150 THR A O 1
ATOM 1216 N N . THR A 1 151 ? 32.979 6.535 -9.375 1.00 47.72 151 THR A N 1
ATOM 1217 C CA . THR A 1 151 ? 33.404 7.256 -8.169 1.00 47.72 151 THR A CA 1
ATOM 1218 C C . THR A 1 151 ? 33.791 6.217 -7.123 1.00 47.72 151 THR A C 1
ATOM 1220 O O . THR A 1 151 ? 32.935 5.619 -6.476 1.00 47.72 151 THR A O 1
ATOM 1223 N N . THR A 1 152 ? 35.084 5.940 -6.995 1.00 51.81 152 THR A N 1
ATOM 1224 C CA . THR A 1 152 ? 35.628 5.272 -5.811 1.00 51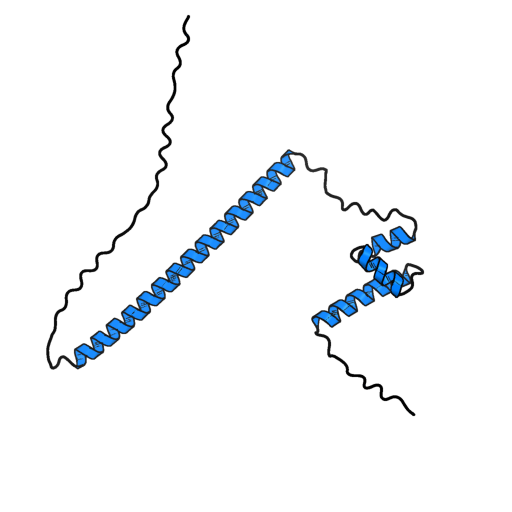.81 152 THR A CA 1
ATOM 1225 C C . THR A 1 152 ? 35.857 6.332 -4.743 1.00 51.81 152 THR A C 1
ATOM 1227 O O . THR A 1 152 ? 36.820 7.094 -4.836 1.00 51.81 152 THR A O 1
ATOM 1230 N N . ASP A 1 153 ? 34.983 6.385 -3.740 1.00 44.09 153 ASP A N 1
ATOM 1231 C CA . ASP A 1 153 ? 35.220 7.177 -2.535 1.00 44.09 153 ASP A CA 1
ATOM 1232 C C . ASP A 1 153 ? 36.380 6.541 -1.754 1.00 44.09 153 ASP A C 1
ATOM 1234 O O . ASP A 1 153 ? 36.226 5.538 -1.053 1.00 44.09 153 ASP A O 1
ATOM 1238 N N . VAL A 1 154 ? 37.580 7.098 -1.917 1.00 51.22 154 VAL A N 1
ATOM 1239 C CA . VAL A 1 154 ? 38.740 6.755 -1.092 1.00 51.22 154 VAL A CA 1
ATOM 1240 C C . VAL A 1 154 ? 38.620 7.542 0.210 1.00 51.22 154 VAL A C 1
ATOM 1242 O O . VAL A 1 154 ? 38.969 8.717 0.271 1.00 51.22 154 VAL A O 1
ATOM 1245 N N . ASN A 1 155 ? 38.132 6.894 1.268 1.00 54.38 155 ASN A N 1
ATOM 1246 C CA . ASN A 1 155 ? 38.256 7.426 2.623 1.00 54.38 155 ASN A CA 1
ATOM 1247 C C . ASN A 1 155 ? 39.727 7.344 3.057 1.00 54.38 155 ASN A C 1
ATOM 1249 O O . ASN A 1 155 ? 40.213 6.281 3.440 1.00 54.38 155 ASN A O 1
ATOM 1253 N N . THR A 1 156 ? 40.445 8.465 3.014 1.00 54.12 156 THR A N 1
ATOM 1254 C CA . THR A 1 156 ? 41.712 8.613 3.739 1.00 54.12 156 THR A CA 1
ATOM 1255 C C . THR A 1 156 ? 41.423 8.919 5.205 1.00 54.12 156 THR A C 1
ATOM 1257 O O . THR A 1 156 ? 41.033 10.035 5.543 1.00 54.12 156 THR A O 1
ATOM 1260 N N . THR A 1 157 ? 41.640 7.939 6.081 1.00 51.56 157 THR A N 1
ATOM 1261 C CA . THR A 1 157 ? 41.757 8.172 7.525 1.00 51.56 157 THR A CA 1
ATOM 1262 C C . THR A 1 157 ? 43.120 8.801 7.799 1.00 51.56 157 THR A C 1
ATOM 1264 O O . THR A 1 157 ? 44.151 8.153 7.639 1.00 51.56 157 THR A O 1
ATOM 1267 N N . THR A 1 158 ? 43.146 10.072 8.192 1.00 52.28 158 THR A N 1
ATOM 1268 C CA . THR A 1 158 ? 44.338 10.691 8.782 1.00 52.28 158 THR A CA 1
ATOM 1269 C C . THR A 1 158 ? 44.330 10.431 10.285 1.00 52.28 158 THR A C 1
ATOM 1271 O O . THR A 1 158 ? 43.594 11.094 11.016 1.00 52.28 158 THR A O 1
ATOM 1274 N N . ASP A 1 159 ? 45.141 9.479 10.748 1.00 43.28 159 ASP A N 1
ATOM 1275 C CA . ASP A 1 159 ? 45.420 9.304 12.175 1.00 43.28 159 ASP A CA 1
ATOM 1276 C C . ASP A 1 159 ? 46.294 10.465 12.665 1.00 43.28 159 ASP A C 1
ATOM 1278 O O . ASP A 1 159 ? 47.479 10.571 12.338 1.00 43.28 159 ASP A O 1
ATOM 1282 N N . VAL A 1 160 ? 45.703 11.364 13.452 1.00 53.41 160 VAL A N 1
ATOM 1283 C CA . VAL A 1 160 ? 46.445 12.415 14.150 1.00 53.41 160 VAL A CA 1
ATOM 1284 C C . VAL A 1 160 ? 47.011 11.809 15.432 1.00 53.41 160 VAL A C 1
ATOM 1286 O O . VAL A 1 160 ? 46.334 11.734 16.453 1.00 53.41 160 VAL A O 1
ATOM 1289 N N . ASN A 1 161 ? 48.269 11.371 15.387 1.00 46.34 161 ASN A N 1
ATOM 1290 C CA . ASN A 1 161 ? 49.020 11.047 16.597 1.00 46.34 161 ASN A CA 1
ATOM 1291 C C . ASN A 1 161 ? 49.397 12.351 17.315 1.00 46.34 161 ASN A C 1
ATOM 1293 O O . ASN A 1 161 ? 50.414 12.973 17.010 1.00 46.34 161 ASN A O 1
ATOM 1297 N N . THR A 1 162 ? 48.582 12.780 18.277 1.00 55.50 162 THR A N 1
ATOM 1298 C CA . THR A 1 162 ? 49.008 13.765 19.278 1.00 55.50 162 THR A CA 1
ATOM 1299 C C . THR A 1 162 ? 49.792 13.058 20.375 1.00 55.50 162 THR A C 1
ATOM 1301 O O . THR A 1 162 ? 49.219 12.371 21.220 1.00 55.50 162 THR A O 1
ATOM 1304 N N . THR A 1 163 ? 51.112 13.232 20.366 1.00 51.78 163 THR A N 1
ATOM 1305 C CA . THR A 1 163 ? 51.989 12.870 21.483 1.00 51.78 163 THR A CA 1
ATOM 1306 C C . THR A 1 163 ? 51.656 13.753 22.692 1.00 51.78 163 THR A C 1
ATOM 1308 O O . THR A 1 163 ? 51.558 14.972 22.529 1.00 51.78 163 THR A O 1
ATOM 1311 N N . PRO A 1 164 ? 51.493 13.197 23.904 1.00 52.69 164 PRO A N 1
ATOM 1312 C CA . PRO A 1 164 ? 51.306 14.004 25.100 1.00 52.69 164 PRO A CA 1
ATOM 1313 C C . PRO A 1 164 ? 52.635 14.667 25.479 1.00 52.69 164 PRO A C 1
ATOM 1315 O O . PRO A 1 164 ? 53.645 13.987 25.667 1.00 52.69 164 PRO A O 1
ATOM 1318 N N . THR A 1 165 ? 52.641 15.994 25.584 1.00 58.91 165 THR A N 1
ATOM 1319 C CA . THR A 1 165 ? 53.739 16.727 26.225 1.00 58.91 165 THR A CA 1
ATOM 1320 C C . THR A 1 165 ? 53.713 16.414 27.721 1.00 58.91 165 THR A C 1
ATOM 1322 O O . THR A 1 165 ? 52.648 16.489 28.337 1.00 58.91 165 THR A O 1
ATOM 1325 N N . MET A 1 166 ? 54.869 16.014 28.260 1.00 52.78 166 MET A N 1
ATOM 1326 C CA . MET A 1 166 ? 55.095 15.769 29.691 1.00 52.78 166 MET A CA 1
ATOM 1327 C C . MET A 1 166 ? 54.923 17.023 30.544 1.00 52.78 166 MET A C 1
ATOM 1329 O O . MET A 1 166 ? 55.238 18.124 30.037 1.00 52.78 166 MET A O 1
#

Secondary structure (DSSP, 8-state):
-------------HHHHHHHHHHHHHHHHHHHHS---HHHHHHHHHHTTT-HHHHHHHHTT----------TT--HHHHHHHHHHHHHHHHHHHHHHHHHHHHHHHHHHHHHHHHHHHHHHHHHHHHHHHTTS-----------------------------PPP-

Radius of gyration: 37.0 Å; chains: 1; bounding box: 109×28×92 Å

Organism: NCBI:txid1070528

pLDDT: mean 75.89, std 20.4, range [37.22, 97.81]

Sequence (166 aa):
MDEKTTTENPTLSLKEQQQLNYLNHLKDIVMRQTDYSEEVALAKLKEHNKDITSIVREFMGGSTTVQKKVDSNKSVNQTIYSEIRSFMDTAAASYEAKKKAEERQQQRQQQYIEQVRKELERRKQLAVVDSSNVEIHTTIDVTTTTDVNTTTDVNTTTDVNTTPTM